Protein AF-A0A9X8VD61-F1 (afdb_monomer)

Organism: Serratia marcescens (NCBI:txid615)

Radius of gyration: 19.81 Å; Cα contacts (8 Å, |Δi|>4): 138; chains: 1; bounding box: 48×28×54 Å

Sequence (112 aa):
QYRLDNIERKKQNLLQPVVLNNGHVFTVTRVTVRPESIPAGIALCDQLSASNSVLIIDLGGTTLDISQVAGQMSSVSRIYGDPALGVSLVTDEVQQALRKAGMSPSRYNVDR

Structure (mmCIF, N/CA/C/O backbone):
data_AF-A0A9X8VD61-F1
#
_entry.id   AF-A0A9X8VD61-F1
#
loop_
_atom_site.group_PDB
_atom_site.id
_atom_site.type_symbol
_atom_site.label_atom_id
_atom_site.label_alt_id
_atom_site.label_comp_id
_atom_site.label_asym_id
_atom_site.label_entity_id
_atom_site.label_seq_id
_atom_site.pdbx_PDB_ins_code
_atom_site.Cartn_x
_atom_site.Cartn_y
_atom_site.Cartn_z
_atom_site.occupancy
_atom_site.B_iso_or_equiv
_atom_site.auth_seq_id
_atom_site.auth_comp_id
_atom_site.auth_asym_id
_atom_site.auth_atom_id
_atom_site.pdbx_PDB_model_num
ATOM 1 N N . GLN A 1 1 ? -7.828 11.514 13.183 1.00 52.72 1 GLN A N 1
ATOM 2 C CA . GLN A 1 1 ? -9.239 11.711 12.779 1.00 52.72 1 GLN A CA 1
ATOM 3 C C . GLN A 1 1 ? -9.455 11.044 11.427 1.00 52.72 1 GLN A C 1
ATOM 5 O O . GLN A 1 1 ? -8.693 11.324 10.508 1.00 52.72 1 GLN A O 1
ATOM 10 N N . TYR A 1 2 ? -10.415 10.121 11.313 1.00 63.88 2 TYR A N 1
ATOM 11 C CA . TYR A 1 2 ? -10.694 9.440 10.044 1.00 63.88 2 TYR A CA 1
ATOM 12 C C . TYR A 1 2 ? -11.210 10.443 9.004 1.00 63.88 2 TYR A C 1
ATOM 14 O O . TYR A 1 2 ? -12.156 11.184 9.262 1.00 63.88 2 TYR A O 1
ATOM 22 N N . ARG A 1 3 ? -10.585 10.470 7.824 1.00 84.88 3 ARG A N 1
ATOM 23 C CA . ARG A 1 3 ? -11.006 11.294 6.680 1.00 84.88 3 ARG A CA 1
ATOM 24 C C . ARG A 1 3 ? -12.116 10.556 5.926 1.00 84.88 3 ARG A C 1
ATOM 26 O O . ARG A 1 3 ? -11.850 9.949 4.891 1.00 84.88 3 ARG A O 1
ATOM 33 N N . LEU A 1 4 ? -13.330 10.559 6.480 1.00 90.62 4 LEU A N 1
ATOM 34 C CA . LEU A 1 4 ? -14.476 9.812 5.937 1.00 90.62 4 LEU A CA 1
ATOM 35 C C . LEU A 1 4 ? -14.759 10.163 4.467 1.00 90.62 4 LEU A C 1
ATOM 37 O O . LEU A 1 4 ? -14.977 9.262 3.664 1.00 90.62 4 LEU A O 1
ATOM 41 N N . ASP A 1 5 ? -14.598 11.430 4.083 1.00 95.31 5 ASP A N 1
ATOM 42 C CA . ASP A 1 5 ? -14.769 11.874 2.693 1.00 95.31 5 ASP A CA 1
ATOM 43 C C . ASP A 1 5 ? -13.789 11.190 1.728 1.00 95.31 5 ASP A C 1
ATOM 45 O O . ASP A 1 5 ? -14.158 10.798 0.622 1.00 95.31 5 ASP A O 1
ATOM 49 N N . ASN A 1 6 ? -12.532 10.987 2.147 1.00 93.56 6 ASN A N 1
ATOM 50 C CA . ASN A 1 6 ? -11.538 10.290 1.327 1.00 93.56 6 ASN A CA 1
ATOM 51 C C . ASN A 1 6 ? -11.892 8.806 1.165 1.00 93.56 6 ASN A C 1
ATOM 53 O O . ASN A 1 6 ? -11.676 8.242 0.090 1.00 93.56 6 ASN A O 1
ATOM 57 N N . ILE A 1 7 ? -12.428 8.188 2.222 1.00 93.94 7 ILE A N 1
ATOM 58 C CA . ILE A 1 7 ? -12.867 6.789 2.217 1.00 93.94 7 ILE A CA 1
ATOM 59 C C . ILE A 1 7 ? -14.037 6.616 1.246 1.00 93.94 7 ILE A C 1
ATOM 61 O O . ILE A 1 7 ? -13.980 5.747 0.376 1.00 93.94 7 ILE A O 1
ATOM 65 N N . GLU A 1 8 ? -15.060 7.465 1.338 1.00 95.31 8 GLU A N 1
ATOM 66 C CA . GLU A 1 8 ? -16.213 7.403 0.436 1.00 95.31 8 GLU A CA 1
ATOM 67 C C . GLU A 1 8 ? -15.822 7.714 -1.008 1.00 95.31 8 GLU A C 1
ATOM 69 O O . GLU A 1 8 ? -16.195 6.976 -1.920 1.00 95.31 8 GLU A O 1
ATOM 74 N N . ARG A 1 9 ? -14.958 8.710 -1.232 1.00 96.44 9 ARG A N 1
ATOM 75 C CA . ARG A 1 9 ? -14.416 9.001 -2.565 1.00 96.44 9 ARG A CA 1
ATOM 76 C C . ARG A 1 9 ? -13.709 7.789 -3.179 1.00 96.44 9 ARG A C 1
ATOM 78 O O . ARG A 1 9 ? -13.879 7.527 -4.368 1.00 96.44 9 ARG A O 1
ATOM 85 N N . LYS A 1 10 ? -12.934 7.030 -2.394 1.00 95.44 10 LYS A N 1
ATOM 86 C CA . LYS A 1 10 ? -12.259 5.813 -2.877 1.00 95.44 10 LYS A CA 1
ATOM 87 C C . LYS A 1 10 ? -13.260 4.714 -3.238 1.00 95.44 10 LYS A C 1
ATOM 89 O O . LYS A 1 10 ? -13.087 4.082 -4.277 1.00 95.44 10 LYS A O 1
ATOM 94 N N . LYS A 1 11 ? -14.308 4.512 -2.430 1.00 96.12 11 LYS A N 1
ATOM 95 C CA . LYS A 1 11 ? -15.379 3.545 -2.730 1.00 96.12 11 LYS A CA 1
ATOM 96 C C . LYS A 1 11 ? -16.102 3.898 -4.028 1.00 96.12 11 LYS A C 1
ATOM 98 O O . LYS A 1 11 ? -16.228 3.042 -4.895 1.00 96.12 11 LYS A O 1
ATOM 103 N N . GLN A 1 12 ? -16.506 5.158 -4.184 1.00 95.62 12 GLN A N 1
ATOM 104 C CA . GLN A 1 12 ? -17.221 5.631 -5.373 1.00 95.62 12 GLN A CA 1
ATOM 105 C C . GLN A 1 12 ? -16.383 5.527 -6.649 1.00 95.62 12 GLN A C 1
ATOM 107 O O . GLN A 1 12 ? -16.914 5.193 -7.704 1.00 95.62 12 GLN A O 1
ATOM 112 N N . ASN A 1 13 ? -15.074 5.776 -6.556 1.00 95.75 13 ASN A N 1
ATOM 113 C CA . ASN A 1 13 ? -14.152 5.618 -7.680 1.00 95.75 13 ASN A CA 1
ATOM 114 C C . ASN A 1 13 ? -14.076 4.151 -8.150 1.00 95.75 13 ASN A C 1
ATOM 116 O O . ASN A 1 13 ? -14.184 3.883 -9.340 1.00 95.75 13 ASN A O 1
ATOM 120 N N . LEU A 1 14 ? -13.960 3.199 -7.218 1.00 94.94 14 LEU A N 1
ATOM 121 C CA . LEU A 1 14 ? -13.819 1.774 -7.547 1.00 94.94 14 LEU A CA 1
ATOM 122 C C . LEU A 1 14 ? -15.119 1.092 -8.003 1.00 94.94 14 LEU A C 1
ATOM 124 O O . LEU A 1 14 ? -15.058 0.008 -8.575 1.00 94.94 14 LEU A O 1
ATOM 128 N N . LEU A 1 15 ? -16.280 1.696 -7.743 1.00 94.75 15 LEU A N 1
ATOM 129 C CA . LEU A 1 15 ? -17.579 1.196 -8.207 1.00 94.75 15 LEU A CA 1
ATOM 130 C C . LEU A 1 15 ? -17.940 1.671 -9.625 1.00 94.75 15 LEU A C 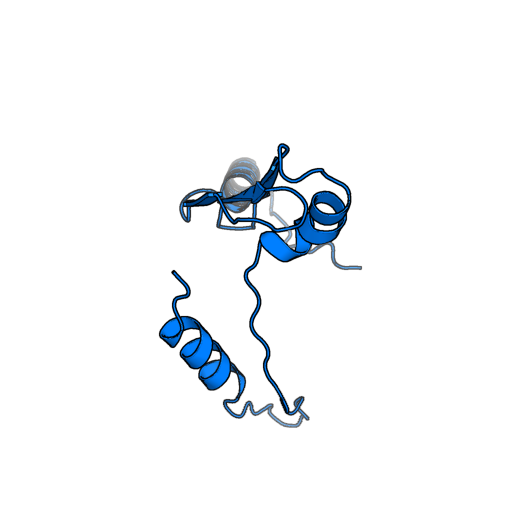1
ATOM 132 O O . LEU A 1 15 ? -18.979 1.273 -10.149 1.00 94.75 15 LEU A O 1
ATOM 136 N N . GLN A 1 16 ? -17.112 2.515 -10.249 1.00 93.38 16 GLN A N 1
ATOM 137 C CA . GLN A 1 16 ? -17.342 2.952 -11.625 1.00 93.38 16 GLN A CA 1
ATOM 138 C C . GLN A 1 16 ? -17.235 1.768 -12.603 1.00 93.38 16 GLN A C 1
ATOM 140 O O . GLN A 1 16 ? -16.358 0.914 -12.439 1.00 93.38 16 GLN A O 1
ATOM 145 N N . PRO A 1 17 ? -18.096 1.702 -13.635 1.00 90.69 17 PRO A N 1
ATOM 146 C CA . PRO A 1 17 ? -18.043 0.633 -14.620 1.00 90.69 17 PRO A CA 1
ATOM 147 C C . PRO A 1 17 ? -16.758 0.722 -15.449 1.00 90.69 17 PRO A C 1
ATOM 149 O O . PRO A 1 17 ? -16.375 1.791 -15.923 1.00 90.69 17 PRO A O 1
ATOM 152 N N . VAL A 1 18 ? -16.122 -0.427 -15.664 1.00 94.12 18 VAL A N 1
ATOM 153 C CA . VAL A 1 18 ? -14.974 -0.580 -16.564 1.00 94.12 18 VAL A CA 1
ATOM 154 C C . VAL A 1 18 ? -15.420 -1.409 -17.762 1.00 94.12 18 VAL A C 1
ATOM 156 O O . VAL A 1 18 ? -16.179 -2.362 -17.612 1.00 94.12 18 VAL A O 1
ATOM 159 N N . VAL A 1 19 ? -14.958 -1.051 -18.956 1.00 93.56 19 VAL A N 1
ATOM 160 C CA . VAL A 1 19 ? -15.229 -1.794 -20.191 1.00 93.56 19 VAL A CA 1
ATOM 161 C C . VAL A 1 19 ? -13.924 -2.273 -20.806 1.00 93.56 19 VAL A C 1
ATOM 163 O O . VAL A 1 19 ? -12.913 -1.574 -20.764 1.00 93.56 19 VAL A O 1
ATOM 166 N N . LEU A 1 20 ? -13.955 -3.473 -21.378 1.00 96.25 20 LEU A N 1
ATOM 167 C CA . LEU A 1 20 ? -12.837 -4.064 -22.099 1.00 96.25 20 LEU A CA 1
ATOM 168 C C . LEU A 1 20 ? -13.302 -4.444 -23.502 1.00 96.25 20 LEU A C 1
ATOM 170 O O . LEU A 1 20 ? -14.304 -5.141 -23.662 1.00 96.25 20 LEU A O 1
ATOM 174 N N . ASN A 1 21 ? -12.564 -4.001 -24.519 1.00 95.69 21 ASN A N 1
ATOM 175 C CA . ASN A 1 21 ? -12.877 -4.344 -25.901 1.00 95.69 21 ASN A CA 1
ATOM 176 C C . ASN A 1 21 ? -12.766 -5.856 -26.104 1.00 95.69 21 ASN A C 1
ATOM 178 O O . ASN A 1 21 ? -11.724 -6.447 -25.827 1.00 95.69 21 ASN A O 1
ATOM 182 N N . ASN A 1 22 ? -13.841 -6.457 -26.616 1.00 93.44 22 ASN A N 1
ATOM 183 C CA . ASN A 1 22 ? -13.947 -7.886 -26.916 1.00 93.44 22 ASN A CA 1
ATOM 184 C C . ASN A 1 22 ? -13.600 -8.800 -25.726 1.00 93.44 22 ASN A C 1
ATOM 186 O O . ASN A 1 22 ? -13.080 -9.897 -25.918 1.00 93.44 22 ASN A O 1
ATOM 190 N N . GLY A 1 23 ? -13.872 -8.352 -24.499 1.00 93.25 23 GLY A N 1
ATOM 191 C CA . GLY A 1 23 ? -13.537 -9.104 -23.298 1.00 93.25 23 GLY A CA 1
ATOM 192 C C . GLY A 1 23 ? -14.535 -8.908 -22.169 1.00 93.25 23 GLY A C 1
ATOM 193 O O . GLY A 1 23 ? -15.458 -8.098 -22.242 1.00 93.25 23 GLY A O 1
ATOM 194 N N . HIS A 1 24 ? -14.324 -9.669 -21.102 1.00 93.94 24 HIS A N 1
ATOM 195 C CA . HIS A 1 24 ? -15.107 -9.578 -19.879 1.00 93.94 24 HIS A CA 1
ATOM 196 C C . HIS A 1 24 ? -14.274 -8.936 -18.775 1.00 93.94 24 HIS A C 1
ATOM 198 O O . HIS A 1 24 ? -13.067 -9.155 -18.682 1.00 93.94 24 HIS A O 1
ATOM 204 N N . VAL A 1 25 ? -14.938 -8.153 -17.931 1.00 95.50 25 VAL A N 1
ATOM 205 C CA . VAL A 1 25 ? -14.339 -7.536 -16.747 1.00 95.50 25 VAL A CA 1
ATOM 206 C C . VAL A 1 25 ? -14.965 -8.113 -15.485 1.00 95.50 25 VAL A C 1
ATOM 208 O O . VAL A 1 25 ? -16.080 -8.637 -15.509 1.00 95.50 25 VAL A O 1
ATOM 211 N N . PHE A 1 26 ? -14.266 -7.975 -14.364 1.00 95.25 26 PHE A N 1
ATOM 212 C CA . PHE A 1 26 ? -14.848 -8.247 -13.057 1.00 95.25 26 PHE A CA 1
ATOM 213 C C . PHE A 1 26 ? -15.873 -7.171 -12.688 1.00 95.25 26 PHE A C 1
ATOM 215 O O . PHE A 1 26 ? -15.656 -5.982 -12.921 1.00 95.25 26 PHE A O 1
ATOM 222 N N . THR A 1 27 ? -16.968 -7.582 -12.049 1.00 92.31 27 THR A N 1
ATOM 223 C CA . THR A 1 27 ? -17.924 -6.659 -11.430 1.00 92.31 27 THR A CA 1
ATOM 224 C C . THR A 1 27 ? -17.583 -6.493 -9.955 1.00 92.31 27 THR A C 1
ATOM 226 O O . THR A 1 27 ? -17.654 -7.445 -9.178 1.00 92.31 27 THR A O 1
ATOM 229 N N . VAL A 1 28 ? -17.228 -5.274 -9.550 1.00 95.00 28 VAL A N 1
ATOM 230 C CA . VAL A 1 28 ? -17.007 -4.945 -8.139 1.00 95.00 28 VAL A CA 1
ATOM 231 C C . VAL A 1 28 ? -18.362 -4.849 -7.438 1.00 95.00 28 VAL A C 1
ATOM 233 O O . VAL A 1 28 ? -19.147 -3.949 -7.714 1.00 95.00 28 VAL A O 1
ATOM 236 N N . THR A 1 29 ? -18.646 -5.777 -6.523 1.00 93.88 29 THR A N 1
ATOM 237 C CA . THR A 1 29 ? -19.930 -5.834 -5.796 1.00 93.88 29 THR A CA 1
ATOM 238 C C . THR A 1 29 ? -19.897 -5.112 -4.453 1.00 93.88 29 THR A C 1
ATOM 240 O O . THR A 1 29 ? -20.922 -4.627 -3.979 1.00 93.88 29 THR A O 1
ATOM 243 N N . ARG A 1 30 ? -18.726 -5.041 -3.811 1.00 94.88 30 ARG A N 1
ATOM 244 C CA . ARG A 1 30 ? -18.548 -4.393 -2.508 1.00 94.88 30 ARG A CA 1
ATOM 245 C C . ARG A 1 30 ? -17.117 -3.899 -2.335 1.00 94.88 30 ARG A C 1
ATOM 247 O O . ARG A 1 30 ? -16.174 -4.624 -2.636 1.00 94.88 30 ARG A O 1
ATOM 254 N N . VAL A 1 31 ? -16.969 -2.701 -1.770 1.00 95.88 31 VAL A N 1
ATOM 255 C CA . VAL A 1 31 ? -15.668 -2.091 -1.463 1.00 95.88 31 VAL A CA 1
ATOM 256 C C . VAL A 1 31 ? -15.554 -1.815 0.034 1.00 95.88 31 VAL A C 1
ATOM 258 O O . VAL A 1 31 ? -16.379 -1.107 0.612 1.00 95.88 31 VAL A O 1
ATOM 261 N N . THR A 1 32 ? -14.488 -2.328 0.648 1.00 93.56 32 THR A N 1
ATOM 262 C CA . THR A 1 32 ? -14.085 -2.005 2.023 1.00 93.56 32 THR A CA 1
ATOM 263 C C . THR A 1 32 ? -12.720 -1.330 1.978 1.00 93.56 32 THR A C 1
ATOM 265 O O . THR A 1 32 ? -11.822 -1.809 1.292 1.00 93.56 32 THR A O 1
ATOM 268 N N . VAL A 1 33 ? -12.553 -0.226 2.706 1.00 91.62 33 VAL A N 1
ATOM 269 C CA . VAL A 1 33 ? -11.297 0.536 2.739 1.00 91.62 33 VAL A CA 1
ATOM 270 C C . VAL A 1 33 ? -10.599 0.290 4.068 1.00 91.62 33 VAL A C 1
ATOM 272 O O . VAL A 1 33 ? -11.229 0.365 5.123 1.00 91.62 33 VAL A O 1
ATOM 275 N N . ARG A 1 34 ? -9.298 0.007 4.009 1.00 87.06 34 ARG A N 1
ATOM 276 C CA . ARG A 1 34 ? -8.414 -0.113 5.170 1.00 87.06 34 ARG A CA 1
ATOM 277 C C . ARG A 1 34 ? -7.233 0.850 5.003 1.00 87.06 34 ARG A C 1
ATOM 279 O O . ARG A 1 34 ? -6.856 1.116 3.863 1.0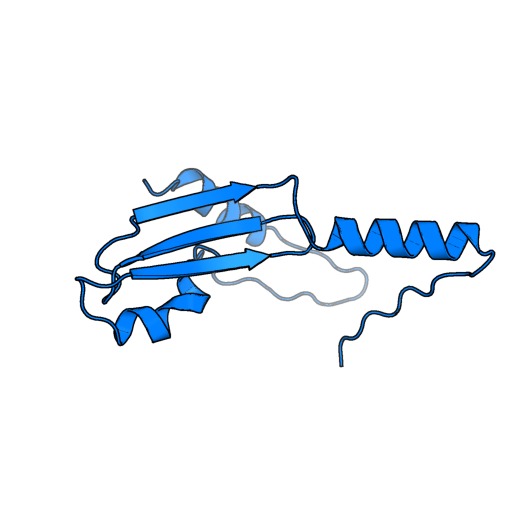0 87.06 34 ARG A O 1
ATOM 286 N N . PRO A 1 35 ? -6.683 1.395 6.098 1.00 81.88 35 PRO A N 1
ATOM 287 C CA . PRO A 1 35 ? -5.394 2.082 6.056 1.00 81.88 35 PRO A CA 1
ATOM 288 C C . PRO A 1 35 ? -4.287 1.097 5.654 1.00 81.88 35 PRO A C 1
ATOM 290 O O . PRO A 1 35 ? -4.422 -0.097 5.900 1.00 81.88 35 PRO A O 1
ATOM 293 N N . GLU A 1 36 ? -3.223 1.600 5.038 1.00 80.75 36 GLU A N 1
ATOM 294 C CA . GLU A 1 36 ? -2.172 0.801 4.390 1.00 80.75 36 GLU A CA 1
ATOM 295 C C . GLU A 1 36 ? -1.246 0.085 5.379 1.00 80.75 36 GLU A C 1
ATOM 297 O O . GLU A 1 36 ? -1.188 -1.142 5.398 1.00 80.75 36 GLU A O 1
ATOM 302 N N . SER A 1 37 ? -0.599 0.840 6.266 1.00 75.44 37 SER A N 1
ATOM 303 C CA . SER A 1 37 ? 0.451 0.328 7.152 1.00 75.44 37 SER A CA 1
ATOM 304 C C . SER A 1 37 ? -0.069 -0.506 8.327 1.00 75.44 37 SER A C 1
ATOM 306 O O . SER A 1 37 ? 0.580 -1.457 8.756 1.00 75.44 37 SER A O 1
ATOM 308 N N . ILE A 1 38 ? -1.260 -0.196 8.850 1.00 76.06 38 ILE A N 1
ATOM 309 C CA . ILE A 1 38 ? -1.780 -0.835 10.069 1.00 76.06 38 ILE A CA 1
ATOM 310 C C . ILE A 1 38 ? -1.985 -2.350 9.888 1.00 76.06 38 ILE A C 1
ATOM 312 O O . ILE A 1 38 ? -1.463 -3.088 10.722 1.00 76.06 38 ILE A O 1
ATOM 316 N N . PRO A 1 39 ? -2.670 -2.851 8.834 1.00 79.44 39 PRO A N 1
ATOM 317 C CA . PRO A 1 39 ? -2.875 -4.284 8.614 1.00 79.44 39 PRO A CA 1
ATOM 318 C C . PRO A 1 39 ? -1.607 -5.139 8.646 1.00 79.44 39 PRO A C 1
ATOM 320 O O . PRO A 1 39 ? -1.671 -6.263 9.138 1.00 79.44 39 PRO A O 1
ATOM 323 N N . ALA A 1 40 ? -0.471 -4.614 8.178 1.00 79.69 40 ALA A N 1
ATOM 324 C CA . ALA A 1 40 ? 0.801 -5.335 8.184 1.00 79.69 40 ALA A CA 1
ATOM 325 C C . ALA A 1 40 ? 1.328 -5.597 9.608 1.00 79.69 40 ALA A C 1
ATOM 327 O O . ALA A 1 40 ? 1.982 -6.608 9.851 1.00 79.69 40 ALA A O 1
ATOM 328 N N . GLY A 1 41 ? 1.015 -4.716 10.563 1.00 77.88 41 GLY A N 1
ATOM 329 C CA . GLY A 1 41 ? 1.456 -4.819 11.955 1.00 77.88 41 GLY A 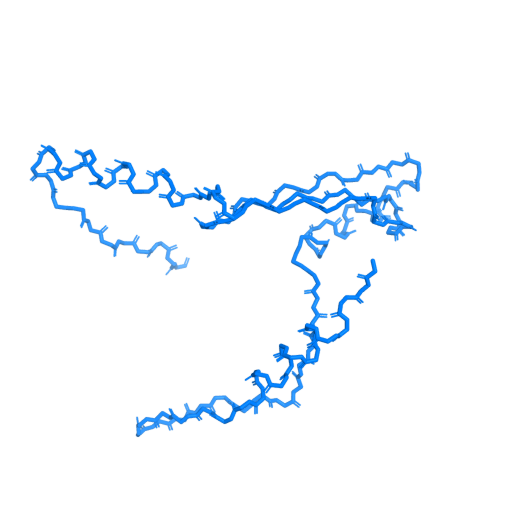CA 1
ATOM 330 C C . GLY A 1 41 ? 0.432 -5.405 12.929 1.00 77.88 41 GLY A C 1
ATOM 331 O O . GLY A 1 41 ? 0.786 -5.598 14.092 1.00 77.88 41 GLY A O 1
ATOM 332 N N . ILE A 1 42 ? -0.812 -5.692 12.507 1.00 79.88 42 ILE A N 1
ATOM 333 C CA . ILE A 1 42 ? -1.908 -6.108 13.415 1.00 79.88 42 ILE A CA 1
ATOM 334 C C . ILE A 1 42 ? -1.526 -7.342 14.233 1.00 79.88 42 ILE A C 1
ATOM 336 O O . ILE A 1 42 ? -1.615 -7.312 15.456 1.00 79.88 42 ILE A O 1
ATOM 340 N N . ALA A 1 43 ? -1.031 -8.395 13.575 1.00 81.81 43 ALA A N 1
ATOM 341 C CA . ALA A 1 43 ? -0.703 -9.649 14.253 1.00 81.81 43 ALA A CA 1
ATOM 342 C C . ALA A 1 43 ? 0.370 -9.478 15.343 1.00 81.81 43 ALA A C 1
ATOM 344 O O . ALA A 1 43 ? 0.352 -10.194 16.342 1.00 81.81 43 ALA A O 1
ATOM 345 N N . LEU A 1 44 ? 1.292 -8.524 15.160 1.00 81.62 44 LEU A N 1
ATOM 346 C CA . LEU A 1 44 ? 2.306 -8.185 16.155 1.00 81.62 44 LEU A CA 1
ATOM 347 C C . LEU A 1 44 ? 1.722 -7.308 17.269 1.00 81.62 44 LEU A C 1
ATOM 349 O O . LEU A 1 44 ? 2.027 -7.521 18.439 1.00 81.62 44 LEU A O 1
ATOM 353 N N . CYS A 1 45 ? 0.856 -6.351 16.926 1.00 83.31 45 CYS A N 1
ATOM 354 C CA . CYS A 1 45 ? 0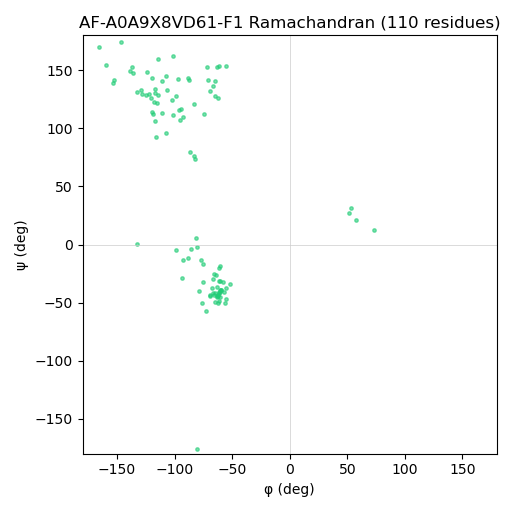.180 -5.498 17.904 1.00 83.31 45 CYS A CA 1
ATOM 355 C C . CYS A 1 45 ? -0.673 -6.317 18.882 1.00 83.31 45 CYS A C 1
ATOM 357 O O . CYS A 1 45 ? -0.669 -6.013 20.072 1.00 83.31 45 CYS A O 1
ATOM 359 N N . ASP A 1 46 ? -1.358 -7.359 18.406 1.00 84.25 46 ASP A N 1
ATOM 360 C CA . ASP A 1 46 ? -2.223 -8.221 19.226 1.00 84.25 46 ASP A CA 1
ATOM 361 C C . ASP A 1 46 ? -1.450 -9.003 20.300 1.00 84.25 46 ASP A C 1
ATOM 363 O O . ASP A 1 46 ? -1.999 -9.337 21.349 1.00 84.25 46 ASP A O 1
ATOM 367 N N . GLN A 1 47 ? -0.163 -9.267 20.066 1.00 87.56 47 GLN A N 1
ATOM 368 C CA . GLN A 1 47 ? 0.706 -10.006 20.988 1.00 87.56 47 GLN A CA 1
ATOM 369 C C . GLN A 1 47 ? 1.394 -9.102 22.019 1.00 87.56 47 GLN A C 1
ATOM 371 O O . GLN A 1 47 ? 1.989 -9.592 22.979 1.00 87.56 47 GLN A O 1
ATOM 376 N N . LEU A 1 48 ? 1.337 -7.783 21.832 1.00 87.62 48 LEU A N 1
ATOM 377 C CA . LEU A 1 48 ? 2.004 -6.809 22.687 1.00 87.62 48 LEU A CA 1
ATOM 378 C C . LEU A 1 48 ? 1.042 -6.244 23.729 1.00 87.62 48 LEU A C 1
ATOM 380 O O . LEU A 1 48 ? -0.115 -5.952 23.441 1.00 87.62 48 LEU A O 1
ATOM 384 N N . SER A 1 49 ? 1.541 -6.015 24.944 1.00 88.94 49 SER A N 1
ATOM 385 C CA . SER A 1 49 ? 0.809 -5.239 25.948 1.00 88.94 49 SER A CA 1
ATOM 386 C C . SER A 1 49 ? 0.567 -3.803 25.469 1.00 88.94 49 SER A C 1
ATOM 388 O O . SER A 1 49 ? 1.367 -3.246 24.718 1.00 88.94 49 SER A O 1
ATOM 390 N N . ALA A 1 50 ? -0.490 -3.158 25.970 1.00 85.94 50 ALA A N 1
ATOM 391 C CA . ALA A 1 50 ? -0.818 -1.769 25.626 1.00 85.94 50 ALA A CA 1
ATOM 392 C C . ALA A 1 50 ? 0.282 -0.744 25.992 1.00 85.94 50 ALA A C 1
ATOM 394 O O . ALA A 1 50 ? 0.295 0.361 25.461 1.00 85.94 50 ALA A O 1
ATOM 395 N N . SER A 1 51 ? 1.217 -1.105 26.882 1.00 88.25 51 SER A N 1
ATOM 396 C CA . SER A 1 51 ? 2.390 -0.292 27.237 1.00 88.25 51 SER A CA 1
ATOM 397 C C . SER A 1 51 ? 3.509 -0.317 26.188 1.00 88.25 51 SER A C 1
ATOM 399 O O . SER A 1 51 ? 4.432 0.490 26.266 1.00 88.25 51 SER A O 1
ATOM 401 N N . ASN A 1 52 ? 3.450 -1.244 25.231 1.00 90.38 52 ASN A N 1
ATOM 402 C CA . ASN A 1 52 ? 4.394 -1.358 24.127 1.00 90.38 52 ASN A CA 1
ATOM 403 C C . ASN A 1 52 ? 3.797 -0.776 22.841 1.00 90.38 52 ASN A C 1
ATOM 405 O O . ASN A 1 52 ? 2.584 -0.607 22.714 1.00 90.38 52 ASN A O 1
ATOM 409 N N . SER A 1 53 ? 4.653 -0.485 21.863 1.00 89.00 53 SER A N 1
ATOM 410 C CA . SER A 1 53 ? 4.219 -0.004 20.550 1.00 89.00 53 SER A CA 1
ATOM 411 C C . SER A 1 53 ? 5.020 -0.645 19.426 1.00 89.00 53 SER A C 1
ATOM 413 O O . SER A 1 53 ? 6.193 -0.968 19.600 1.00 89.00 53 SER A O 1
ATOM 415 N N . VAL A 1 54 ? 4.378 -0.801 18.275 1.00 90.25 54 VAL A N 1
ATOM 416 C CA . VAL A 1 54 ? 4.982 -1.227 17.017 1.00 90.25 54 VAL A CA 1
ATOM 417 C C . VAL A 1 54 ? 5.257 0.010 16.176 1.00 90.25 54 VAL A C 1
ATOM 419 O O . VAL A 1 54 ? 4.355 0.820 15.950 1.00 90.25 54 VAL A O 1
ATOM 422 N N . LEU A 1 55 ? 6.493 0.140 15.698 1.00 91.06 55 LEU A N 1
ATOM 423 C CA . LEU A 1 55 ? 6.856 1.075 14.640 1.00 91.06 55 LEU A CA 1
ATOM 424 C C . LEU A 1 55 ? 6.837 0.319 13.309 1.00 91.06 55 LEU A C 1
ATOM 426 O O . LEU A 1 55 ? 7.611 -0.613 13.112 1.00 91.06 55 LEU A O 1
ATOM 430 N N . ILE A 1 56 ? 5.941 0.716 12.416 1.00 89.94 56 ILE A N 1
ATOM 431 C CA . ILE A 1 56 ? 5.795 0.158 11.074 1.00 89.94 56 ILE A CA 1
ATOM 432 C C . ILE A 1 56 ? 6.436 1.145 10.105 1.00 89.94 56 ILE A C 1
ATOM 434 O O . IL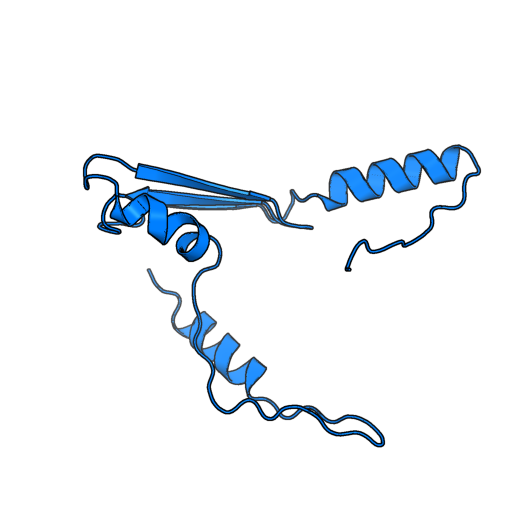E A 1 56 ? 6.064 2.320 10.100 1.00 89.94 56 ILE A O 1
ATOM 438 N N . ILE A 1 57 ? 7.394 0.665 9.314 1.00 91.50 57 ILE A N 1
ATOM 439 C CA . ILE A 1 57 ? 8.091 1.430 8.278 1.00 91.50 57 ILE A CA 1
ATOM 440 C C . ILE A 1 57 ? 7.793 0.746 6.948 1.00 91.50 57 ILE A C 1
ATOM 442 O O . ILE A 1 57 ? 8.224 -0.386 6.732 1.00 91.50 57 ILE A O 1
ATOM 446 N N . ASP A 1 58 ? 7.047 1.427 6.090 1.00 90.12 58 ASP A N 1
ATOM 447 C CA . ASP A 1 58 ? 6.666 0.963 4.764 1.00 90.12 58 ASP A CA 1
ATOM 448 C C . ASP A 1 58 ? 7.388 1.800 3.708 1.00 90.12 58 ASP A C 1
ATOM 450 O O . ASP A 1 58 ? 7.183 3.009 3.612 1.00 90.12 58 ASP A O 1
ATOM 454 N N . LEU A 1 59 ? 8.291 1.166 2.960 1.00 93.31 59 LEU A N 1
ATOM 455 C CA . LEU A 1 59 ? 9.032 1.800 1.875 1.00 93.31 59 LEU A CA 1
ATOM 456 C C . LEU A 1 59 ? 8.499 1.266 0.546 1.00 93.31 59 LEU A C 1
ATOM 458 O O . LEU A 1 59 ? 8.924 0.215 0.062 1.00 93.31 59 LEU A O 1
ATOM 462 N N . GLY A 1 60 ?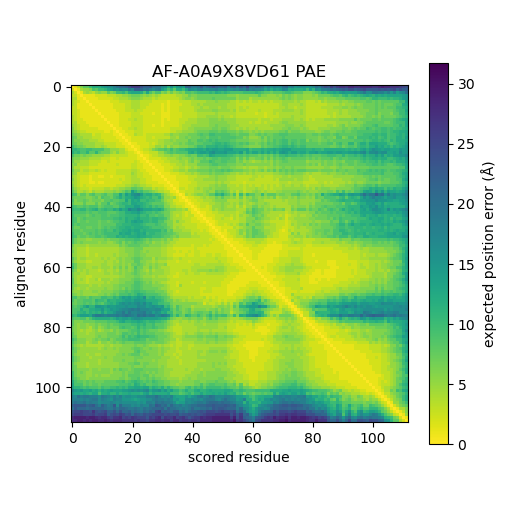 7.576 2.018 -0.040 1.00 91.88 60 GLY A N 1
ATOM 463 C CA . GLY A 1 60 ? 6.975 1.722 -1.327 1.00 91.88 60 GLY A CA 1
ATOM 464 C C . GLY A 1 60 ? 7.848 2.143 -2.509 1.00 91.88 60 GLY A C 1
ATOM 465 O O . GLY A 1 60 ? 8.968 2.649 -2.385 1.00 91.88 60 GLY A O 1
ATOM 466 N N . GLY A 1 61 ? 7.297 1.970 -3.712 1.00 94.19 61 GLY A N 1
ATOM 467 C CA . GLY A 1 61 ? 7.965 2.386 -4.946 1.00 94.19 61 GLY A CA 1
ATOM 468 C C . GLY A 1 61 ? 8.255 3.888 -4.981 1.00 94.19 61 GLY A C 1
ATOM 469 O O . GLY A 1 61 ? 9.329 4.286 -5.413 1.00 94.19 61 GLY A O 1
ATOM 470 N N . THR A 1 62 ? 7.329 4.710 -4.486 1.00 93.88 62 THR A N 1
ATOM 471 C CA . THR A 1 62 ? 7.400 6.181 -4.566 1.00 93.88 62 THR A CA 1
ATOM 472 C C . THR A 1 62 ? 7.106 6.887 -3.243 1.00 93.88 62 THR A C 1
ATOM 474 O O . THR A 1 62 ? 7.054 8.111 -3.227 1.00 93.88 62 THR A O 1
ATOM 477 N N . THR A 1 63 ? 6.834 6.148 -2.168 1.00 93.06 63 THR A N 1
ATOM 478 C CA . THR A 1 63 ? 6.458 6.716 -0.868 1.00 93.06 63 THR A CA 1
ATOM 479 C C . THR A 1 63 ? 7.178 6.004 0.270 1.00 93.06 63 THR A C 1
ATOM 481 O O . THR A 1 63 ? 7.537 4.829 0.161 1.00 93.06 63 THR A O 1
ATOM 484 N N . LEU A 1 64 ? 7.378 6.730 1.365 1.00 93.75 64 LEU A N 1
ATOM 485 C CA . LEU A 1 64 ? 7.797 6.206 2.655 1.00 93.75 64 LEU A CA 1
ATOM 486 C C . LEU A 1 64 ? 6.709 6.537 3.674 1.00 93.75 64 LEU A C 1
ATOM 488 O O . LEU A 1 64 ? 6.509 7.701 4.016 1.00 93.75 64 LEU A O 1
ATOM 492 N N . ASP A 1 65 ? 6.046 5.516 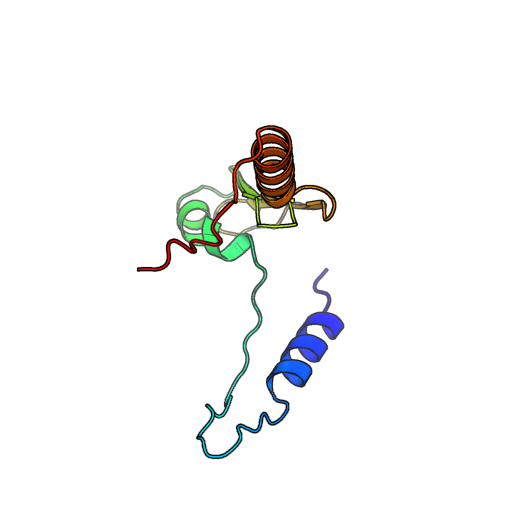4.200 1.00 90.56 65 ASP A N 1
ATOM 493 C CA . ASP A 1 65 ? 4.972 5.652 5.173 1.00 90.56 65 ASP A CA 1
ATOM 494 C C . ASP A 1 65 ? 5.387 5.023 6.508 1.00 90.56 65 ASP A C 1
ATOM 496 O O . ASP A 1 65 ? 5.719 3.845 6.620 1.00 90.56 65 ASP A O 1
ATOM 500 N N . ILE A 1 66 ? 5.381 5.829 7.563 1.00 91.12 66 ILE A N 1
ATOM 501 C CA . ILE A 1 66 ? 5.770 5.439 8.915 1.00 91.12 66 ILE A CA 1
ATOM 502 C C . ILE A 1 66 ? 4.559 5.574 9.827 1.00 91.12 66 ILE A C 1
ATOM 504 O O . ILE A 1 66 ? 3.902 6.617 9.888 1.00 91.12 66 ILE A O 1
ATOM 508 N N . SER A 1 67 ? 4.276 4.533 10.602 1.00 89.19 67 SER A N 1
ATOM 509 C CA . SER A 1 67 ? 3.226 4.587 11.615 1.00 89.19 67 SER A CA 1
ATOM 510 C C . SER A 1 67 ? 3.659 3.958 12.928 1.00 89.19 67 SER A C 1
ATOM 512 O O . SER A 1 67 ? 4.434 3.008 12.954 1.00 89.19 67 SER A O 1
ATOM 514 N N . GLN A 1 68 ? 3.148 4.500 14.028 1.00 89.00 68 GLN A N 1
ATOM 515 C CA . GLN A 1 68 ? 3.331 3.939 15.359 1.00 89.00 68 GLN A CA 1
ATOM 516 C C . GLN A 1 68 ? 1.975 3.541 15.937 1.00 89.00 68 GLN A C 1
ATOM 518 O O . GLN A 1 68 ? 1.077 4.379 16.079 1.00 89.00 68 GLN A O 1
ATOM 523 N N . VAL A 1 69 ? 1.843 2.268 16.298 1.00 88.00 69 VAL A N 1
ATOM 524 C CA . VAL A 1 69 ? 0.605 1.668 16.811 1.00 88.00 69 VAL A CA 1
ATOM 525 C C . VAL A 1 69 ? 0.878 1.068 18.185 1.00 88.00 69 VAL A C 1
ATOM 527 O O . VAL A 1 69 ? 1.852 0.342 18.362 1.00 88.00 69 VAL A O 1
ATOM 530 N N . ALA A 1 70 ? 0.054 1.387 19.179 1.00 87.81 70 ALA A N 1
ATOM 531 C CA . ALA A 1 70 ? 0.164 0.786 20.504 1.00 87.81 70 ALA A CA 1
ATOM 532 C C . ALA A 1 70 ? -0.297 -0.682 20.485 1.00 87.81 70 ALA A C 1
ATOM 534 O O . ALA A 1 70 ? -1.154 -1.064 19.682 1.00 87.81 70 ALA A O 1
ATOM 535 N N . GLY A 1 71 ? 0.240 -1.497 21.396 1.00 85.44 71 GLY A N 1
ATOM 536 C CA . GLY A 1 71 ? -0.188 -2.883 21.583 1.00 85.44 71 GLY A CA 1
ATOM 537 C C . GLY A 1 71 ? -1.694 -2.988 21.841 1.00 85.44 71 GLY A C 1
ATOM 538 O O . GLY A 1 71 ? -2.339 -2.036 22.303 1.00 85.44 71 GLY A O 1
ATOM 539 N N . GLN A 1 72 ? -2.262 -4.141 21.490 1.00 84.44 72 GLN A N 1
ATOM 540 C CA . GLN A 1 72 ? -3.706 -4.418 21.513 1.00 84.44 72 GLN A CA 1
ATOM 541 C C . GLN A 1 72 ? -4.530 -3.449 20.647 1.00 84.44 72 GLN A C 1
ATOM 543 O O . GLN A 1 72 ? -5.716 -3.244 20.895 1.00 84.44 72 GLN A O 1
ATOM 548 N N . MET A 1 73 ? -3.886 -2.791 19.672 1.00 78.19 73 MET A N 1
ATOM 549 C CA . MET A 1 73 ? -4.474 -1.734 18.838 1.00 78.19 73 MET A CA 1
ATOM 550 C C . MET A 1 73 ? -5.163 -0.618 19.645 1.00 78.19 73 MET A C 1
ATOM 552 O O . MET A 1 73 ? -6.080 0.044 19.158 1.00 78.19 73 MET A O 1
ATOM 556 N N . SER A 1 74 ? -4.716 -0.392 20.883 1.00 74.56 74 SER A N 1
ATOM 557 C CA . SER A 1 74 ? -5.364 0.523 21.830 1.00 74.56 74 SER A CA 1
ATOM 558 C C . SER A 1 74 ? -5.306 1.990 21.393 1.00 74.56 74 SER A C 1
ATOM 560 O O . SER A 1 74 ? -6.164 2.789 21.765 1.00 74.56 74 SER A O 1
ATOM 562 N N . SER A 1 75 ? -4.317 2.357 20.574 1.00 76.75 75 SER A N 1
ATOM 563 C CA . SER A 1 75 ? -4.241 3.665 19.927 1.00 76.75 75 SER A CA 1
ATOM 564 C C . SER A 1 75 ? -3.319 3.650 18.706 1.00 76.75 75 SER A C 1
ATOM 566 O O . SER A 1 75 ? -2.376 2.862 18.616 1.00 76.75 75 SER A O 1
ATOM 568 N N . VAL A 1 76 ? -3.576 4.565 17.768 1.00 74.44 76 VAL A N 1
ATOM 569 C CA . VAL A 1 76 ? -2.613 4.941 16.725 1.00 74.44 76 VAL A CA 1
ATOM 570 C C . VAL A 1 76 ? -1.986 6.259 17.162 1.00 74.44 76 VAL A C 1
ATOM 572 O O . VAL A 1 76 ? -2.672 7.278 17.225 1.00 74.44 76 VAL A O 1
ATOM 575 N N . SER A 1 77 ? -0.700 6.215 17.501 1.00 69.19 77 SER A N 1
ATOM 576 C CA . SER A 1 77 ? 0.048 7.338 18.079 1.00 69.19 77 SER A CA 1
ATOM 577 C C . SER A 1 77 ? 0.398 8.376 17.013 1.00 69.19 77 SER A C 1
ATOM 579 O O . SER A 1 77 ? 0.146 9.571 17.175 1.00 69.19 77 SER A O 1
ATOM 581 N N . ARG A 1 78 ? 0.970 7.917 15.892 1.00 78.56 78 ARG A N 1
ATOM 582 C CA . ARG A 1 78 ? 1.530 8.800 14.868 1.00 78.56 78 ARG A CA 1
ATOM 583 C C . ARG A 1 78 ? 1.494 8.145 13.499 1.00 78.56 78 ARG A C 1
ATOM 585 O O . ARG A 1 78 ? 1.751 6.952 13.377 1.00 78.56 78 ARG A O 1
ATOM 592 N N . ILE A 1 79 ? 1.195 8.950 12.487 1.00 84.56 79 ILE A N 1
ATOM 593 C CA . ILE A 1 79 ? 1.307 8.591 11.074 1.00 84.56 79 ILE A CA 1
ATOM 594 C C . ILE A 1 79 ? 2.118 9.704 10.413 1.00 84.56 79 ILE A C 1
ATOM 596 O O . ILE A 1 79 ? 1.816 10.884 10.608 1.00 84.56 79 ILE A O 1
ATOM 600 N N . TYR A 1 80 ? 3.149 9.328 9.673 1.00 88.81 80 TYR A N 1
ATOM 601 C CA . TYR A 1 80 ? 4.004 10.206 8.890 1.00 88.81 80 TYR A CA 1
ATOM 602 C C . TYR A 1 80 ? 4.156 9.594 7.500 1.00 88.81 80 TYR A C 1
ATOM 604 O O . TYR A 1 80 ? 4.441 8.409 7.404 1.00 88.81 80 TYR A O 1
ATOM 612 N N . GLY A 1 81 ? 3.952 10.384 6.452 1.00 89.31 81 GLY A N 1
ATOM 613 C CA . GLY A 1 81 ? 4.134 9.943 5.072 1.00 89.31 81 GLY A CA 1
ATOM 614 C C . GLY A 1 81 ? 5.023 10.932 4.335 1.00 89.31 81 GLY A C 1
ATOM 615 O O . GLY A 1 81 ? 4.802 12.143 4.433 1.00 89.31 81 GLY A O 1
ATOM 616 N N . ASP A 1 82 ? 6.013 10.417 3.620 1.00 92.44 82 ASP A N 1
ATOM 617 C CA . ASP A 1 82 ? 6.917 11.173 2.765 1.00 92.44 82 ASP A CA 1
ATOM 618 C C . ASP A 1 82 ? 6.746 10.713 1.305 1.00 92.44 82 ASP A C 1
ATOM 620 O O . ASP A 1 82 ? 7.181 9.617 0.942 1.00 92.44 82 ASP A O 1
ATOM 624 N N . PRO A 1 83 ? 6.104 11.529 0.450 1.00 91.38 83 PRO A N 1
ATOM 625 C CA . PRO A 1 83 ? 5.915 11.206 -0.960 1.00 91.38 83 PRO A CA 1
ATOM 626 C C . PRO A 1 83 ? 7.153 11.491 -1.826 1.00 91.38 83 PRO A C 1
ATOM 628 O O . PRO A 1 83 ? 7.095 11.290 -3.037 1.00 91.38 83 PRO A O 1
ATOM 631 N N . ALA A 1 84 ? 8.237 12.029 -1.258 1.00 90.75 84 ALA A N 1
ATOM 632 C CA . ALA A 1 84 ? 9.472 12.323 -1.982 1.00 90.75 84 ALA A CA 1
ATOM 633 C C . ALA A 1 84 ? 10.488 11.171 -1.922 1.00 90.75 84 ALA A C 1
ATOM 635 O O . ALA A 1 84 ? 11.461 11.176 -2.677 1.00 90.75 84 ALA A O 1
ATOM 636 N N . LEU A 1 85 ? 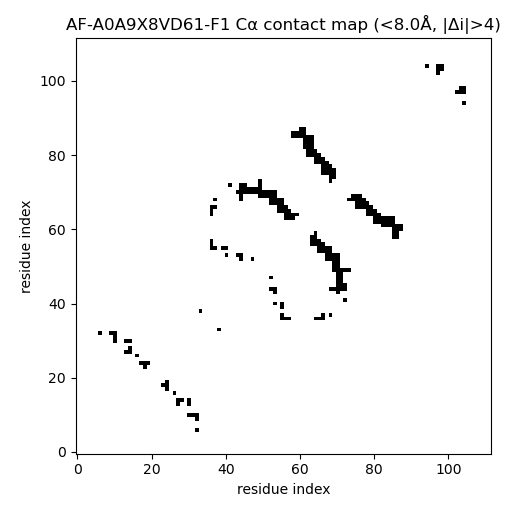10.277 10.190 -1.040 1.00 92.12 85 LEU A N 1
ATOM 637 C CA . LEU A 1 85 ? 11.176 9.059 -0.837 1.00 92.12 85 LEU A CA 1
ATOM 638 C C . LEU A 1 85 ? 10.500 7.753 -1.242 1.00 92.12 85 LEU A C 1
ATOM 640 O O . LEU A 1 85 ? 9.420 7.438 -0.769 1.00 92.12 85 LEU A O 1
ATOM 644 N N . GLY A 1 86 ? 11.165 6.968 -2.083 1.00 94.62 86 GLY A N 1
ATOM 645 C CA . GLY A 1 86 ? 10.714 5.641 -2.491 1.00 94.62 86 GLY A CA 1
ATOM 646 C C . GLY A 1 86 ? 11.836 4.855 -3.163 1.00 94.62 86 GLY A C 1
ATOM 647 O O . GLY A 1 86 ? 12.889 5.409 -3.493 1.00 94.62 86 GLY A O 1
ATOM 648 N N . VAL A 1 87 ? 11.620 3.558 -3.391 1.00 95.94 87 VAL A N 1
ATOM 649 C CA . VAL A 1 87 ? 12.603 2.673 -4.053 1.00 95.94 87 VAL A CA 1
ATOM 650 C C . VAL A 1 87 ? 12.916 3.118 -5.493 1.00 95.94 87 VAL A C 1
ATOM 652 O O . VAL A 1 87 ? 13.977 2.788 -6.036 1.00 95.94 87 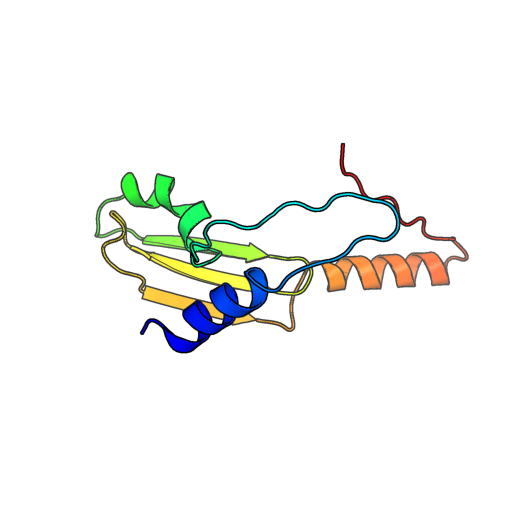VAL A O 1
ATOM 655 N N . SER A 1 88 ? 12.047 3.920 -6.117 1.00 93.31 88 SER A N 1
ATOM 656 C CA . SER A 1 88 ? 12.294 4.513 -7.433 1.00 93.31 88 SER A CA 1
ATOM 657 C C . SER A 1 88 ? 13.565 5.357 -7.463 1.00 93.31 88 SER A C 1
ATOM 659 O O . SER A 1 88 ? 14.260 5.308 -8.467 1.00 93.31 88 SER A O 1
ATOM 661 N N . LEU A 1 89 ? 13.946 6.022 -6.363 1.00 93.94 89 LEU A N 1
ATOM 662 C CA . LEU A 1 89 ? 15.203 6.780 -6.283 1.00 93.94 89 LEU A CA 1
ATOM 663 C C . LEU A 1 89 ? 16.410 5.902 -6.628 1.00 93.94 89 LEU A C 1
ATOM 665 O O . LEU A 1 89 ? 17.245 6.269 -7.446 1.00 93.94 89 LEU A O 1
ATOM 669 N N . VAL A 1 90 ? 16.474 4.701 -6.049 1.00 94.31 90 VAL A N 1
ATOM 670 C CA . VAL A 1 90 ? 17.554 3.748 -6.331 1.00 94.31 90 VAL A CA 1
ATOM 671 C C . VAL A 1 90 ? 17.432 3.209 -7.752 1.00 94.31 90 VAL A C 1
ATOM 673 O O . VAL A 1 90 ? 18.424 3.116 -8.473 1.00 94.31 90 VAL A O 1
ATOM 676 N N . THR A 1 91 ? 16.215 2.858 -8.165 1.00 91.94 91 THR A N 1
ATOM 677 C CA . THR A 1 91 ? 15.967 2.277 -9.491 1.00 91.94 91 THR A CA 1
ATOM 678 C C . THR A 1 91 ? 16.360 3.243 -10.611 1.00 91.94 91 THR A C 1
ATOM 680 O O . THR A 1 91 ? 16.988 2.831 -11.587 1.00 91.94 91 THR A O 1
ATOM 683 N N . ASP A 1 92 ? 16.043 4.525 -10.458 1.00 91.31 92 ASP A N 1
ATOM 684 C CA . ASP A 1 92 ? 16.334 5.574 -11.429 1.00 91.31 92 ASP A CA 1
ATOM 685 C C . ASP A 1 92 ? 17.837 5.862 -11.506 1.00 91.31 92 ASP A C 1
ATOM 687 O O . ASP A 1 92 ? 18.393 5.918 -12.607 1.00 91.31 92 ASP A O 1
ATOM 691 N N . GLU A 1 93 ? 18.521 5.947 -10.362 1.00 94.00 93 GLU A N 1
ATOM 692 C CA . GLU A 1 93 ? 19.976 6.134 -10.309 1.00 94.00 93 GLU A CA 1
ATOM 693 C C . GLU A 1 93 ? 20.729 4.961 -10.952 1.00 94.00 93 GLU A C 1
ATOM 695 O O . GLU A 1 93 ? 21.620 5.160 -11.784 1.00 94.00 93 GLU A O 1
ATOM 700 N N . VAL A 1 94 ? 20.329 3.720 -10.656 1.00 92.44 94 VAL A N 1
ATOM 701 C CA . VAL A 1 94 ? 20.921 2.525 -11.278 1.00 92.44 94 VAL A CA 1
ATOM 702 C C . VAL A 1 94 ? 20.674 2.517 -12.787 1.00 92.44 94 VAL A C 1
ATOM 704 O O . VAL A 1 94 ? 21.600 2.272 -13.565 1.00 92.44 94 VAL A O 1
ATOM 707 N N . GLN A 1 95 ? 19.456 2.834 -13.238 1.00 90.75 95 GLN A N 1
ATOM 708 C CA . GLN A 1 95 ? 19.166 2.943 -14.669 1.00 90.75 95 GLN A CA 1
ATOM 709 C C . GLN A 1 95 ? 20.016 4.021 -15.345 1.00 90.75 95 GLN A C 1
ATOM 711 O O . GLN A 1 95 ? 20.495 3.811 -16.462 1.00 90.75 95 GLN A O 1
ATOM 716 N N . GLN A 1 96 ? 20.220 5.166 -14.694 1.00 93.00 96 GLN A N 1
ATOM 717 C CA . GLN A 1 96 ? 21.041 6.242 -15.232 1.00 93.00 96 GLN A CA 1
ATOM 718 C C . GLN A 1 96 ? 22.513 5.823 -15.340 1.00 93.00 96 GLN A C 1
ATOM 720 O O . GLN A 1 96 ? 23.142 6.071 -16.371 1.00 93.00 96 GLN A O 1
ATOM 725 N N . ALA A 1 97 ? 23.052 5.153 -14.319 1.00 94.31 97 ALA A N 1
ATOM 726 C CA . ALA A 1 97 ? 24.418 4.636 -14.318 1.00 94.31 97 ALA A CA 1
ATOM 727 C C . ALA A 1 97 ? 24.649 3.620 -15.450 1.00 94.31 97 ALA A C 1
ATOM 729 O O . ALA A 1 97 ? 25.624 3.736 -16.193 1.00 94.31 97 ALA A O 1
ATOM 730 N N . LEU A 1 98 ? 23.719 2.682 -15.651 1.00 92.94 98 LEU A N 1
ATOM 731 C CA . LEU A 1 98 ? 23.794 1.697 -16.736 1.00 92.94 98 LEU A CA 1
ATOM 732 C C . LEU A 1 98 ? 23.760 2.357 -18.120 1.00 92.94 98 LEU A C 1
ATOM 734 O O . LEU A 1 98 ? 24.574 2.026 -18.982 1.00 92.94 98 LEU A O 1
ATOM 738 N N . ARG A 1 99 ? 22.873 3.340 -18.324 1.00 91.19 99 ARG A N 1
ATOM 739 C CA . ARG A 1 99 ? 22.809 4.099 -19.585 1.00 91.19 99 ARG A CA 1
ATOM 740 C C . ARG A 1 99 ? 24.112 4.852 -19.863 1.00 91.19 99 ARG A C 1
ATOM 742 O O . ARG A 1 99 ? 24.578 4.842 -20.998 1.00 91.19 99 ARG A O 1
ATOM 749 N N . LYS A 1 100 ? 24.726 5.464 -18.841 1.00 93.44 100 LYS A N 1
ATOM 750 C CA . LYS A 1 100 ? 26.037 6.136 -18.957 1.00 93.44 100 LYS A CA 1
ATOM 751 C C . LYS A 1 100 ? 27.154 5.167 -19.359 1.00 93.44 100 LYS A C 1
ATOM 753 O O . LYS A 1 100 ? 28.066 5.568 -20.071 1.00 93.44 100 LYS A O 1
ATOM 758 N N . ALA A 1 101 ? 27.062 3.901 -18.955 1.00 94.38 101 ALA A N 1
ATOM 759 C CA . ALA A 1 101 ? 28.000 2.845 -19.334 1.00 94.38 101 ALA A CA 1
ATOM 760 C C . ALA A 1 101 ? 27.730 2.232 -20.728 1.00 94.38 101 ALA A C 1
ATOM 762 O O . ALA A 1 101 ? 28.364 1.244 -21.091 1.00 94.38 101 ALA A O 1
ATOM 763 N N . GLY A 1 102 ? 26.782 2.772 -21.505 1.00 91.50 102 GLY A N 1
ATOM 764 C CA . GLY A 1 102 ? 26.404 2.234 -22.818 1.00 91.50 102 GLY A CA 1
ATOM 765 C C . GLY A 1 102 ? 25.593 0.936 -22.751 1.00 91.50 102 GLY A C 1
ATOM 766 O O . GLY A 1 102 ? 25.412 0.267 -23.767 1.00 91.50 102 GLY A O 1
ATOM 767 N N . MET A 1 103 ? 25.096 0.565 -21.568 1.00 88.31 103 MET A N 1
ATOM 768 C CA . MET A 1 103 ? 24.281 -0.630 -21.375 1.00 88.31 103 MET A CA 1
ATOM 769 C C . MET A 1 103 ? 22.800 -0.313 -21.600 1.00 88.31 103 MET A C 1
ATOM 771 O O . MET A 1 103 ? 22.307 0.751 -21.222 1.00 88.31 103 MET A O 1
ATOM 775 N N . SER A 1 104 ? 22.070 -1.262 -22.188 1.00 80.62 104 SER A N 1
ATOM 776 C CA . SER A 1 104 ? 20.615 -1.170 -22.341 1.00 80.62 104 SER A CA 1
ATOM 777 C C . SER A 1 104 ? 19.922 -1.859 -21.161 1.00 80.62 104 SER A C 1
ATOM 779 O O . SER A 1 104 ? 19.984 -3.087 -21.073 1.00 80.62 104 SER A O 1
ATOM 781 N N . PRO A 1 105 ? 19.271 -1.118 -20.244 1.00 75.94 105 PRO A N 1
ATOM 782 C CA . PRO A 1 105 ? 18.527 -1.733 -19.152 1.00 75.94 105 PRO A CA 1
ATOM 783 C C . PRO A 1 105 ? 17.284 -2.450 -19.694 1.00 75.94 105 PRO A C 1
ATOM 785 O O . PRO A 1 105 ? 16.513 -1.875 -20.464 1.00 75.94 105 PRO A O 1
ATOM 788 N N . SER A 1 106 ? 17.063 -3.697 -19.278 1.00 75.38 106 SER A N 1
ATOM 789 C CA . SER A 1 106 ? 15.811 -4.410 -19.534 1.00 75.38 106 SER A CA 1
ATOM 790 C C . SER A 1 106 ? 14.800 -4.109 -18.425 1.00 75.38 106 SER A C 1
ATOM 792 O O . SER A 1 106 ? 15.144 -4.005 -17.249 1.00 75.38 106 SER A O 1
ATOM 794 N N . ARG A 1 107 ? 13.523 -3.960 -18.792 1.00 65.56 107 ARG A N 1
ATOM 795 C CA . ARG A 1 107 ? 12.420 -3.897 -17.825 1.00 65.56 107 ARG A CA 1
ATOM 796 C C . ARG A 1 107 ? 11.966 -5.317 -17.516 1.00 65.56 107 ARG A C 1
ATOM 798 O O . ARG A 1 107 ? 11.014 -5.808 -18.114 1.00 65.56 107 ARG A O 1
ATOM 805 N N . TYR A 1 108 ? 12.706 -5.994 -16.648 1.00 67.06 108 TYR A N 1
ATOM 806 C CA . TYR A 1 108 ? 12.320 -7.303 -16.140 1.00 67.06 108 TYR A CA 1
ATOM 807 C C . TYR A 1 108 ? 11.593 -7.118 -14.804 1.00 67.06 108 TYR A C 1
ATOM 809 O O . TYR A 1 108 ? 12.223 -6.787 -13.804 1.00 67.06 108 TYR A O 1
ATOM 817 N N . ASN A 1 109 ? 10.272 -7.306 -14.793 1.00 56.19 109 ASN A N 1
ATOM 818 C CA . ASN A 1 109 ? 9.514 -7.406 -13.547 1.00 56.19 109 ASN A CA 1
ATOM 819 C C . ASN A 1 109 ? 9.614 -8.851 -13.051 1.00 56.19 109 ASN A C 1
ATOM 821 O O . ASN A 1 109 ? 9.236 -9.779 -13.770 1.00 56.19 109 ASN A O 1
ATOM 825 N N . VAL A 1 110 ? 10.151 -9.046 -11.846 1.00 50.38 110 VAL A N 1
ATOM 826 C CA . VAL A 1 110 ? 10.215 -10.358 -11.194 1.00 50.38 110 VAL A CA 1
ATOM 827 C C . VAL A 1 110 ? 8.863 -10.627 -10.531 1.00 50.38 110 VAL A C 1
ATOM 829 O O . VAL A 1 110 ? 8.747 -10.551 -9.319 1.00 50.38 110 VAL A O 1
ATOM 832 N N . ASP A 1 111 ? 7.846 -10.923 -11.336 1.00 44.00 111 ASP A N 1
ATOM 833 C CA . ASP A 1 111 ? 6.579 -11.468 -10.844 1.00 44.00 111 ASP A CA 1
ATOM 834 C C . ASP A 1 111 ? 6.405 -12.875 -11.436 1.00 44.00 111 ASP A C 1
ATOM 836 O O . ASP A 1 111 ? 5.935 -13.058 -12.563 1.00 44.00 111 ASP A O 1
ATOM 840 N N . ARG A 1 112 ? 6.858 -13.879 -10.681 1.00 36.00 112 ARG A N 1
ATOM 841 C CA . ARG A 1 112 ? 6.428 -15.277 -10.786 1.00 36.00 112 ARG A CA 1
ATOM 842 C C . ARG A 1 112 ? 6.106 -15.794 -9.398 1.00 36.00 112 ARG A C 1
ATOM 844 O O . ARG A 1 112 ? 6.932 -15.541 -8.496 1.00 36.00 112 ARG A O 1
#

pLDDT: mean 86.79, std 11.17, range [36.0, 96.44]

Nearest PDB structures (foldseek):
  4a61-assembly1_A-2  TM=9.619E-01  e=5.364E-09  Escherichia coli
  4a6j-assembly1_A  TM=9.205E-01  e=3.240E-09  Escherichia coli
  4a62-assembly2_B  TM=9.030E-01  e=1.296E-08  Escherichia coli
  3iku-assembly1_A  TM=9.010E-01  e=2.145E-08  Escherichia coli
  1mwk-assembly2_B  TM=8.015E-01  e=1.565E-08  Escherichia coli

Solvent-accessible surface area (backbone atoms only — not comparable to full-atom values): 7076 Å² total; per-residue (Å²): 131,87,61,60,69,60,52,51,51,52,44,57,62,65,62,53,89,78,86,52,89,98,57,85,72,88,81,75,86,79,80,84,88,75,72,78,70,59,70,81,44,43,77,60,22,64,75,34,56,67,93,40,69,48,78,46,79,44,78,38,62,54,28,33,40,36,38,33,35,24,6,58,68,75,41,75,77,49,77,49,75,39,74,89,41,29,54,44,61,58,53,51,52,52,53,51,53,39,48,76,71,76,43,82,84,77,92,75,79,92,82,129

Secondary structure (DSSP, 8-state):
---HHHHHHHHHHHTS----TTS------------SHHHHHHHHHTTS-TT-EEEEEEE-SS-EEEEEEEGGG--EEEEEEETT-STHHHHHHHHHHHHHTT----------

Foldseek 3Di:
DDPVVVQVVVFVVVQDDDDDVPDDDDHDPDDDDDDDQCVVCVVVLAVDDQVDWDWTWDAAAQKTWIWIAGRPSPDTDDIDMDRRGHCVVVVVVVCVVCVVVVHDDDPDDPDD

InterPro domains:
  IPR009440 Plasmid segregation protein ParM/StbA, N-terminal [PF06406] (4-43)
  IPR043129 ATPase, nucleotide binding domain [SSF53067] (2-42)
  IPR043129 ATPase, nucleotide binding domain [SSF53067] (48-101)
  IPR048345 Plasmid segregation protein ParM, C-terminal domain [PF21523] (49-111)

Mean predicted aligned error: 7.19 Å